Protein AF-A0A229UIJ4-F1 (afdb_monomer_lite)

Foldseek 3Di:
DDWDADPQQQKIWDWDADPVGIDIDIDGHPDDHDPDDPDPDDPPPPDD

Structure (mmCIF, N/CA/C/O backbone):
data_AF-A0A229UIJ4-F1
#
_entry.id   AF-A0A229UIJ4-F1
#
loop_
_atom_site.group_PDB
_atom_site.id
_atom_site.type_symbol
_atom_site.label_atom_id
_atom_site.label_alt_id
_atom_site.label_comp_id
_atom_site.label_asym_id
_atom_site.label_entity_id
_atom_site.label_seq_id
_atom_site.pdbx_PDB_ins_code
_atom_site.Cartn_x
_atom_site.Cartn_y
_atom_site.Cartn_z
_atom_site.occupancy
_atom_site.B_iso_or_equiv
_atom_site.auth_seq_id
_atom_site.auth_comp_id
_atom_site.auth_asym_id
_atom_site.auth_atom_id
_atom_site.pdbx_PDB_model_num
ATOM 1 N N . MET A 1 1 ? 3.752 -6.537 -6.990 1.00 87.62 1 MET A N 1
ATOM 2 C CA . MET A 1 1 ? 2.978 -5.503 -6.261 1.00 87.62 1 MET A CA 1
ATOM 3 C C . MET A 1 1 ? 3.440 -5.472 -4.811 1.00 87.62 1 MET A C 1
ATOM 5 O O . MET A 1 1 ? 3.676 -6.535 -4.256 1.00 87.62 1 MET A O 1
ATOM 9 N N . PHE A 1 2 ? 3.553 -4.292 -4.199 1.00 89.06 2 PHE A N 1
ATOM 10 C CA . PHE A 1 2 ? 3.911 -4.130 -2.786 1.00 89.06 2 PHE A CA 1
ATOM 11 C C . PHE A 1 2 ? 2.802 -3.406 -2.028 1.00 89.06 2 PHE A C 1
ATOM 13 O O . PHE A 1 2 ? 2.236 -2.438 -2.537 1.00 89.06 2 PHE A O 1
ATOM 20 N N . VAL A 1 3 ? 2.508 -3.849 -0.806 1.00 91.06 3 VAL A N 1
ATOM 21 C CA . VAL A 1 3 ? 1.484 -3.243 0.052 1.00 91.06 3 VAL A CA 1
ATOM 22 C C . VAL A 1 3 ? 2.128 -2.783 1.351 1.00 91.06 3 VAL A C 1
ATOM 24 O O . VAL A 1 3 ? 2.757 -3.567 2.057 1.00 91.06 3 VAL A O 1
ATOM 27 N N . PHE A 1 4 ? 1.950 -1.507 1.677 1.00 90.31 4 PHE A N 1
ATOM 28 C CA . PHE A 1 4 ? 2.506 -0.879 2.867 1.00 90.31 4 PHE A CA 1
ATOM 29 C C . PHE A 1 4 ? 1.383 -0.344 3.743 1.00 90.31 4 PHE A C 1
ATOM 31 O O . PHE A 1 4 ? 0.508 0.390 3.276 1.00 90.31 4 PHE A O 1
ATOM 38 N N . CYS A 1 5 ? 1.455 -0.649 5.032 1.00 91.69 5 CYS A N 1
ATOM 39 C CA . CYS A 1 5 ? 0.566 -0.105 6.046 1.00 91.69 5 CYS A CA 1
ATOM 40 C C . CYS A 1 5 ? 1.387 0.735 7.025 1.00 91.69 5 CYS A C 1
ATOM 42 O O . CYS A 1 5 ? 2.481 0.336 7.429 1.00 91.69 5 CYS A O 1
ATOM 44 N N . ASN A 1 6 ? 0.906 1.925 7.386 1.00 92.62 6 ASN A N 1
ATOM 45 C CA . ASN A 1 6 ? 1.626 2.750 8.356 1.00 92.62 6 ASN A CA 1
ATOM 46 C C . ASN A 1 6 ? 1.513 2.177 9.786 1.00 92.62 6 ASN A C 1
ATOM 48 O O . ASN A 1 6 ? 0.668 1.332 10.072 1.00 92.62 6 ASN A O 1
ATOM 52 N N . ARG A 1 7 ? 2.318 2.691 10.728 1.00 89.06 7 ARG A N 1
ATOM 53 C CA . ARG A 1 7 ? 2.337 2.203 12.124 1.00 89.06 7 ARG A CA 1
ATOM 54 C C . ARG A 1 7 ? 0.974 2.260 12.826 1.00 89.06 7 ARG A C 1
ATOM 56 O O . ARG A 1 7 ? 0.668 1.390 13.630 1.00 89.06 7 ARG A O 1
ATOM 63 N N . ARG A 1 8 ? 0.157 3.277 12.527 1.00 92.25 8 ARG A N 1
ATOM 64 C CA . ARG A 1 8 ? -1.201 3.430 13.083 1.00 92.25 8 ARG A CA 1
ATOM 65 C C . ARG A 1 8 ? -2.246 2.565 12.375 1.00 92.25 8 ARG A C 1
ATOM 67 O O . ARG A 1 8 ? -3.380 2.511 12.830 1.00 92.25 8 ARG A O 1
ATOM 74 N N . ARG A 1 9 ? -1.870 1.903 11.281 1.00 92.62 9 ARG A N 1
ATOM 75 C CA . ARG A 1 9 ? -2.730 1.102 10.410 1.00 92.62 9 ARG A CA 1
ATOM 76 C C . ARG A 1 9 ? -3.952 1.852 9.873 1.00 92.62 9 ARG A C 1
ATOM 78 O O . ARG A 1 9 ? -4.946 1.229 9.540 1.00 92.62 9 ARG A O 1
ATOM 85 N N . ASP A 1 10 ? -3.907 3.178 9.765 1.00 95.94 10 ASP A N 1
ATOM 86 C CA . ASP A 1 10 ? -4.997 4.008 9.219 1.00 95.94 10 ASP A CA 1
ATOM 87 C C . ASP A 1 10 ? -4.745 4.425 7.760 1.00 95.94 10 ASP A C 1
ATOM 89 O O . ASP A 1 10 ? -5.620 5.002 7.108 1.00 95.94 10 ASP A O 1
ATOM 93 N N . ARG A 1 11 ? -3.547 4.141 7.232 1.00 95.31 11 ARG A N 1
ATOM 94 C CA . ARG A 1 11 ? -3.139 4.473 5.861 1.00 95.31 11 ARG A CA 1
ATOM 95 C C . ARG A 1 11 ? -2.544 3.260 5.165 1.00 95.31 11 ARG A C 1
ATOM 97 O O . ARG A 1 11 ? -1.641 2.624 5.706 1.00 95.31 11 ARG A O 1
ATOM 104 N N . LEU A 1 12 ? -3.002 3.029 3.940 1.00 95.06 12 LEU A N 1
ATOM 105 C CA . LEU A 1 12 ? -2.551 1.966 3.055 1.00 95.06 12 LEU A CA 1
ATOM 106 C C . LEU A 1 12 ? -1.972 2.578 1.776 1.00 95.06 12 LEU A C 1
ATOM 108 O O . LEU A 1 12 ? -2.586 3.466 1.176 1.00 95.06 12 LEU A O 1
ATOM 112 N N . LYS A 1 13 ? -0.798 2.099 1.367 1.00 94.69 13 LYS A N 1
ATOM 113 C CA . LYS A 1 13 ? -0.190 2.381 0.063 1.00 94.69 13 LYS A CA 1
ATOM 114 C C . LYS A 1 13 ? -0.020 1.073 -0.692 1.00 94.69 13 LYS A C 1
ATOM 116 O O . LYS A 1 13 ? 0.509 0.122 -0.123 1.00 94.69 13 LYS A O 1
ATOM 121 N N . ILE A 1 14 ? -0.428 1.036 -1.954 1.00 94.81 14 ILE A N 1
ATOM 122 C CA . ILE A 1 14 ? -0.189 -0.105 -2.840 1.00 94.81 14 ILE A CA 1
ATOM 123 C C . ILE A 1 14 ? 0.623 0.393 -4.024 1.00 94.81 14 ILE A C 1
ATOM 125 O O . ILE A 1 14 ? 0.187 1.298 -4.731 1.00 94.81 14 ILE A O 1
ATOM 129 N N . LEU A 1 15 ? 1.796 -0.199 -4.213 1.00 94.44 15 LEU A N 1
ATOM 130 C CA . LEU A 1 15 ? 2.658 0.042 -5.358 1.00 94.44 15 LEU A CA 1
ATOM 131 C C . LEU A 1 15 ? 2.503 -1.116 -6.343 1.00 94.44 15 LEU A C 1
ATOM 133 O O . LEU A 1 15 ? 2.871 -2.258 -6.047 1.00 94.44 15 LEU A O 1
ATOM 137 N N . HIS A 1 16 ? 1.955 -0.816 -7.511 1.00 93.69 16 HIS A N 1
ATOM 138 C CA . HIS A 1 16 ? 1.755 -1.762 -8.600 1.00 93.69 16 HIS A CA 1
ATOM 139 C C . HIS A 1 16 ? 2.625 -1.333 -9.781 1.00 93.69 16 HIS A C 1
ATOM 141 O O . HIS A 1 16 ? 2.578 -0.171 -10.167 1.00 93.69 16 HIS A O 1
ATOM 147 N N . TRP A 1 17 ? 3.420 -2.248 -10.334 1.00 91.81 17 TRP A N 1
ATOM 148 C CA . TRP A 1 17 ? 4.231 -1.993 -11.526 1.00 91.81 17 TRP A CA 1
ATOM 149 C C . TRP A 1 17 ? 3.556 -2.622 -12.742 1.00 91.81 17 TRP A C 1
ATOM 151 O O . TRP A 1 17 ? 3.123 -3.767 -12.656 1.00 91.81 17 TRP A O 1
ATOM 161 N N . ASP A 1 18 ? 3.476 -1.870 -13.828 1.00 92.00 18 ASP A N 1
ATOM 162 C CA . ASP A 1 18 ? 2.937 -2.268 -15.125 1.00 92.00 18 ASP A CA 1
ATOM 163 C C . ASP A 1 18 ? 3.961 -1.920 -16.226 1.00 92.00 18 ASP A C 1
ATOM 165 O O . ASP A 1 18 ? 4.975 -1.265 -15.969 1.00 92.00 18 ASP A O 1
ATOM 169 N N . HIS A 1 19 ? 3.728 -2.348 -17.464 1.00 91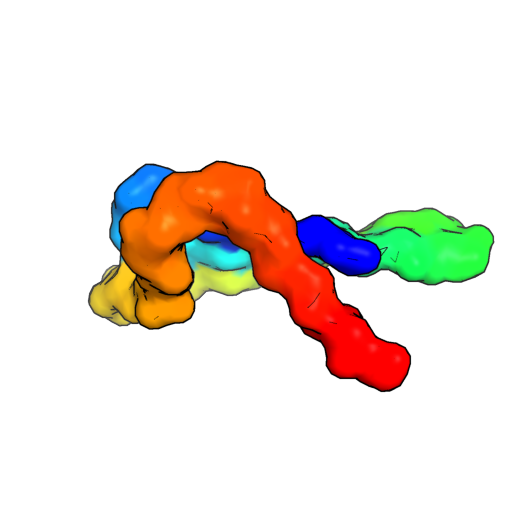.00 19 HIS A N 1
ATOM 170 C CA . HIS A 1 19 ? 4.649 -2.151 -18.586 1.00 91.00 19 HIS A CA 1
ATOM 171 C C . HIS A 1 19 ? 5.010 -0.678 -18.841 1.00 91.00 19 HIS A C 1
ATOM 173 O O . HIS A 1 19 ? 6.133 -0.390 -19.248 1.00 91.00 19 HIS A O 1
ATOM 179 N N . ALA A 1 20 ? 4.089 0.253 -18.579 1.00 91.56 20 ALA A N 1
ATOM 180 C CA . ALA A 1 20 ? 4.280 1.685 -18.817 1.00 91.56 20 ALA A CA 1
ATOM 181 C C . ALA A 1 20 ? 4.733 2.483 -17.574 1.00 91.56 20 ALA A C 1
ATOM 183 O O . ALA A 1 20 ? 4.888 3.701 -17.659 1.00 91.56 20 ALA A O 1
ATOM 184 N N . GLY A 1 21 ? 4.937 1.837 -16.418 1.00 92.88 21 GLY A N 1
ATOM 185 C CA . GLY A 1 21 ? 5.366 2.512 -15.190 1.00 92.88 21 GLY A CA 1
ATOM 186 C C . GLY A 1 21 ? 4.722 1.947 -13.929 1.00 92.88 21 GLY A C 1
ATOM 187 O O . GLY A 1 21 ? 4.460 0.753 -13.833 1.00 92.88 21 GLY A O 1
ATOM 188 N N . PHE A 1 22 ? 4.464 2.800 -12.934 1.00 94.25 22 PHE A N 1
ATOM 189 C CA . PHE A 1 22 ? 3.842 2.371 -11.682 1.00 94.25 22 PHE A CA 1
ATOM 190 C C . PHE A 1 22 ? 2.576 3.137 -11.336 1.00 94.25 22 PHE A C 1
ATOM 192 O O . PHE A 1 22 ? 2.451 4.340 -11.554 1.00 94.25 22 PHE A O 1
ATOM 199 N N . TRP A 1 23 ? 1.673 2.418 -10.683 1.00 95.19 23 TRP A N 1
ATOM 200 C CA . TRP A 1 23 ? 0.493 2.949 -10.034 1.00 95.19 23 TRP A CA 1
ATOM 201 C C . TRP A 1 23 ? 0.725 2.969 -8.527 1.00 95.19 23 TRP A C 1
ATOM 203 O O . TRP A 1 23 ? 1.141 1.970 -7.930 1.00 95.19 23 TRP A O 1
ATOM 213 N N . LEU A 1 24 ? 0.436 4.110 -7.903 1.00 95.38 24 LEU A N 1
ATOM 214 C CA . LEU A 1 24 ? 0.453 4.259 -6.453 1.00 95.38 24 LEU A CA 1
ATOM 215 C C . LEU A 1 24 ? -0.966 4.511 -5.947 1.00 95.38 24 LEU A C 1
ATOM 217 O O . LEU A 1 24 ? -1.473 5.631 -6.003 1.00 95.38 24 LEU A O 1
ATOM 221 N N . TYR A 1 25 ? -1.591 3.478 -5.392 1.00 95.25 25 TYR A N 1
ATOM 222 C CA . TYR A 1 25 ? -2.886 3.621 -4.735 1.00 95.25 25 TYR A CA 1
ATOM 223 C C . TYR A 1 25 ? -2.679 4.067 -3.291 1.00 95.25 25 TYR A C 1
ATOM 225 O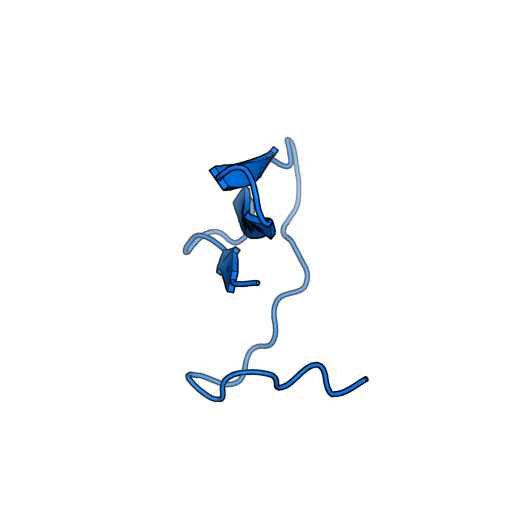 O . TYR A 1 25 ? -1.894 3.468 -2.552 1.00 95.25 25 TYR A O 1
ATOM 233 N N . TYR A 1 26 ? -3.408 5.100 -2.870 1.00 96.06 26 TYR A N 1
ATOM 234 C CA . TYR A 1 26 ? -3.352 5.624 -1.510 1.00 96.06 26 TYR A CA 1
ATOM 235 C C . TYR A 1 26 ? -4.746 5.695 -0.896 1.00 96.06 26 TYR A C 1
ATOM 237 O O . TYR A 1 26 ? -5.631 6.376 -1.411 1.00 96.06 26 TYR A O 1
ATOM 245 N N . ARG A 1 27 ? -4.935 5.020 0.241 1.00 95.38 27 ARG A N 1
ATOM 246 C CA . ARG A 1 27 ? -6.193 5.046 0.994 1.00 95.38 27 ARG A CA 1
ATOM 247 C C . ARG A 1 27 ? -5.936 5.420 2.445 1.00 95.38 27 ARG A C 1
ATOM 249 O O . ARG A 1 27 ? -5.094 4.822 3.111 1.00 95.38 27 ARG A O 1
ATOM 256 N N . ARG A 1 28 ? -6.709 6.384 2.948 1.00 95.88 28 ARG A N 1
ATOM 257 C CA . ARG A 1 28 ? -6.726 6.793 4.357 1.00 95.88 28 ARG A CA 1
ATOM 258 C C . ARG A 1 28 ? -8.107 6.548 4.946 1.00 95.88 28 ARG A C 1
ATOM 260 O O . ARG A 1 28 ? -9.106 6.980 4.375 1.00 95.88 28 ARG A O 1
ATOM 267 N N . LEU A 1 29 ? -8.160 5.903 6.103 1.00 95.50 29 LEU A N 1
ATOM 268 C CA . LEU A 1 29 ? -9.383 5.786 6.886 1.00 95.50 29 LEU A CA 1
ATOM 269 C C . LEU A 1 29 ? -9.550 7.039 7.747 1.00 95.50 29 LEU A C 1
ATOM 271 O O . LEU A 1 29 ? -8.605 7.501 8.386 1.00 95.50 29 LEU A O 1
ATOM 275 N N . LYS A 1 30 ? -10.758 7.611 7.757 1.00 92.69 30 LYS A N 1
ATOM 276 C CA . LYS A 1 30 ? -11.093 8.718 8.669 1.00 92.69 30 LYS A CA 1
ATOM 277 C C . LYS A 1 30 ? -11.267 8.227 10.112 1.00 92.69 30 LYS A C 1
ATOM 279 O O . LYS A 1 30 ? -11.011 8.983 11.040 1.00 92.69 30 LYS A O 1
ATOM 284 N N . ARG A 1 31 ? -11.686 6.970 10.292 1.00 94.69 31 ARG A N 1
ATOM 285 C CA . ARG A 1 31 ? -11.903 6.311 11.585 1.00 94.69 31 ARG A CA 1
ATOM 286 C C . ARG A 1 31 ? -11.618 4.813 11.448 1.00 94.69 31 ARG A C 1
ATOM 288 O O . ARG A 1 31 ? -11.952 4.227 10.422 1.00 94.69 31 ARG A O 1
ATOM 295 N N . GLY A 1 32 ? -11.038 4.217 12.489 1.00 93.69 32 GLY A N 1
ATOM 296 C CA . GLY A 1 32 ? -10.662 2.802 12.518 1.00 93.69 32 GLY A CA 1
ATOM 297 C C . GLY A 1 32 ? -9.296 2.514 11.892 1.00 93.69 32 GLY A C 1
ATOM 298 O O . GLY A 1 32 ? -8.563 3.427 11.510 1.00 93.69 32 GLY A O 1
ATOM 299 N N . THR A 1 33 ? -8.959 1.230 11.812 1.00 93.69 33 THR A N 1
ATOM 300 C CA . THR A 1 33 ? -7.689 0.728 11.282 1.00 93.69 33 THR A CA 1
ATOM 301 C C . THR A 1 33 ? -7.935 -0.399 10.283 1.00 93.69 33 THR A C 1
ATOM 303 O O . THR A 1 33 ? -8.946 -1.098 10.335 1.00 93.69 33 THR A O 1
ATOM 306 N N . PHE A 1 34 ? -7.006 -0.573 9.350 1.00 90.94 34 PHE A N 1
ATOM 307 C CA . PHE A 1 34 ? -6.960 -1.737 8.484 1.00 90.94 34 PHE A CA 1
ATOM 308 C C . PHE A 1 34 ? -6.599 -2.970 9.312 1.00 90.94 34 PHE A C 1
ATOM 310 O O . PHE A 1 34 ? -5.664 -2.941 10.121 1.00 90.94 34 PHE A O 1
ATOM 317 N N . GLN A 1 35 ? -7.314 -4.066 9.061 1.00 87.12 35 GLN A N 1
ATOM 318 C CA . GLN A 1 35 ? -6.920 -5.381 9.544 1.00 87.12 35 GLN A CA 1
ATOM 319 C C . GLN A 1 35 ? -5.635 -5.771 8.820 1.00 87.12 35 GLN A C 1
ATOM 321 O O . GLN A 1 35 ? -5.635 -6.055 7.625 1.00 87.12 35 GLN A O 1
ATOM 326 N N . TRP A 1 36 ? -4.523 -5.677 9.542 1.00 83.75 36 TRP A N 1
ATOM 327 C CA . TRP A 1 36 ? -3.194 -5.972 9.033 1.00 83.75 36 TRP A CA 1
ATOM 328 C C . TRP A 1 36 ? -2.636 -7.179 9.790 1.00 83.75 36 TRP A C 1
ATOM 330 O O . TRP A 1 36 ? -2.758 -7.203 11.022 1.00 83.75 36 TRP A O 1
ATOM 340 N N . PRO A 1 37 ? -2.017 -8.149 9.097 1.00 81.00 37 PRO A N 1
ATOM 341 C CA . PRO A 1 37 ? -1.481 -9.343 9.733 1.00 81.00 37 PRO A CA 1
ATOM 342 C C . PRO A 1 37 ? -0.499 -8.961 10.846 1.00 81.00 37 PRO A C 1
ATOM 344 O O . PRO A 1 37 ? 0.375 -8.113 10.666 1.00 81.00 37 PRO A O 1
ATOM 347 N N . ALA A 1 38 ? -0.684 -9.545 12.030 1.00 71.06 38 ALA A N 1
ATOM 348 C CA . ALA A 1 38 ? 0.101 -9.214 13.220 1.00 71.06 38 ALA A CA 1
ATOM 349 C C . ALA A 1 38 ? 1.446 -9.965 13.305 1.00 71.06 38 ALA A C 1
ATOM 351 O O . ALA A 1 38 ? 2.236 -9.682 1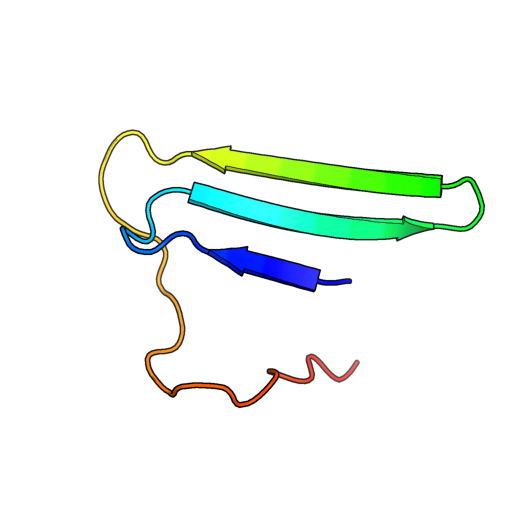4.200 1.00 71.06 38 ALA A O 1
ATOM 352 N N . GLY A 1 39 ? 1.731 -10.883 12.375 1.00 67.69 39 GLY A N 1
ATOM 353 C CA . GLY A 1 39 ? 2.999 -11.608 12.304 1.00 67.69 39 GLY A CA 1
ATOM 354 C C . GLY A 1 39 ? 4.054 -10.795 11.564 1.00 67.69 39 GLY A C 1
ATOM 355 O O . GLY A 1 39 ? 3.908 -10.524 10.374 1.00 67.69 39 GLY A O 1
ATOM 356 N N . GLY A 1 40 ? 5.098 -10.379 12.277 1.00 63.31 40 GLY A N 1
ATOM 357 C CA . GLY A 1 40 ? 6.210 -9.626 11.714 1.00 63.31 40 GLY A CA 1
ATOM 358 C C . GLY A 1 40 ? 6.852 -10.328 10.516 1.00 63.31 40 GLY A C 1
ATOM 359 O 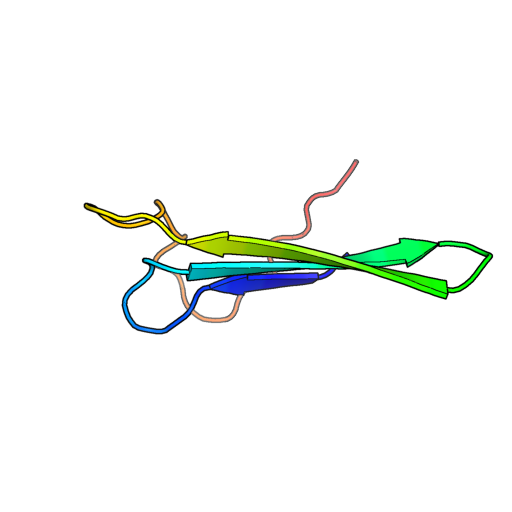O . GLY A 1 40 ? 7.125 -11.525 10.541 1.00 63.31 40 GLY A O 1
ATOM 360 N N . THR A 1 41 ? 7.123 -9.526 9.490 1.00 56.41 41 THR A N 1
ATOM 361 C CA . THR A 1 41 ? 8.199 -9.729 8.508 1.00 56.41 41 THR A CA 1
ATOM 362 C C . THR A 1 41 ? 8.062 -10.898 7.534 1.00 56.41 41 THR A C 1
ATOM 364 O O . THR A 1 41 ? 8.847 -10.955 6.595 1.00 56.41 41 THR A O 1
ATOM 367 N N . THR A 1 42 ? 7.067 -11.780 7.648 1.00 65.06 42 THR A N 1
ATOM 368 C CA . THR A 1 42 ? 6.825 -12.755 6.577 1.00 65.06 42 THR A CA 1
ATOM 369 C C . THR A 1 42 ? 6.158 -12.040 5.398 1.00 65.06 42 THR A C 1
ATOM 371 O O . THR A 1 42 ? 5.039 -11.536 5.543 1.00 65.06 42 THR A O 1
ATOM 374 N N . PRO A 1 43 ? 6.827 -11.910 4.234 1.00 65.69 43 PRO A N 1
ATOM 375 C CA . PRO A 1 43 ? 6.145 -11.435 3.044 1.00 65.69 43 PRO A CA 1
ATOM 376 C C . PRO A 1 43 ? 5.007 -12.411 2.759 1.00 65.69 43 PRO A C 1
ATOM 378 O O . PRO A 1 43 ? 5.232 -13.598 2.523 1.00 65.69 43 PRO A O 1
ATOM 381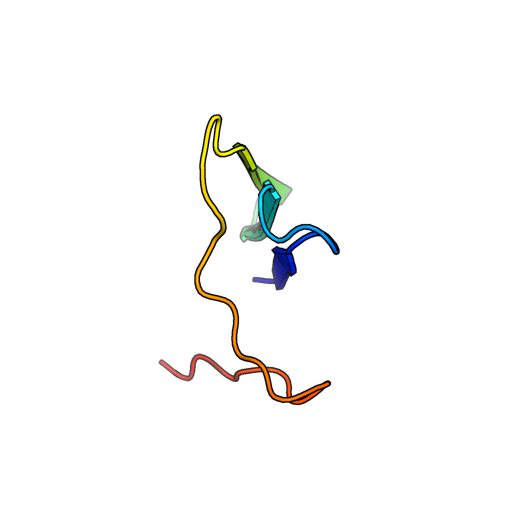 N N . LEU A 1 44 ? 3.773 -11.913 2.821 1.00 70.25 44 LEU A N 1
ATOM 382 C CA . LEU A 1 44 ? 2.615 -12.680 2.397 1.00 70.25 44 LEU A CA 1
ATOM 383 C C . LEU A 1 44 ? 2.712 -12.821 0.885 1.00 70.25 44 LEU A C 1
ATOM 385 O O . LEU A 1 44 ? 2.394 -11.895 0.138 1.00 70.25 44 LEU A O 1
ATOM 389 N N . CYS A 1 45 ? 3.218 -13.970 0.447 1.00 63.72 45 CYS A N 1
ATOM 390 C CA . CYS A 1 45 ? 3.134 -14.362 -0.943 1.00 63.72 45 CYS A CA 1
ATOM 391 C C . CYS A 1 45 ? 1.652 -14.580 -1.249 1.00 63.72 45 CYS A C 1
ATOM 393 O O . CYS A 1 45 ? 1.061 -15.579 -0.846 1.00 63.72 45 CYS A O 1
ATOM 395 N N . LEU A 1 46 ? 1.033 -13.607 -1.916 1.00 61.28 46 LEU A N 1
ATOM 396 C CA . LEU A 1 46 ? -0.234 -13.818 -2.599 1.00 61.28 46 LEU A CA 1
ATOM 397 C C . LEU A 1 46 ? 0.101 -14.615 -3.863 1.00 61.28 46 LEU A C 1
ATOM 399 O O . LEU A 1 46 ? 0.257 -14.034 -4.934 1.00 61.28 46 LEU A O 1
ATOM 403 N N . SER A 1 47 ? 0.330 -15.921 -3.720 1.00 53.66 47 SER A N 1
ATOM 404 C CA . SER A 1 47 ? 0.418 -16.814 -4.872 1.00 53.66 47 SER A CA 1
ATOM 405 C C . SER A 1 47 ? -0.941 -16.810 -5.571 1.00 53.66 47 SER A C 1
ATOM 407 O O . SER A 1 47 ? -1.949 -17.136 -4.936 1.00 53.66 47 SER A O 1
ATOM 409 N N . GLN A 1 48 ? -0.962 -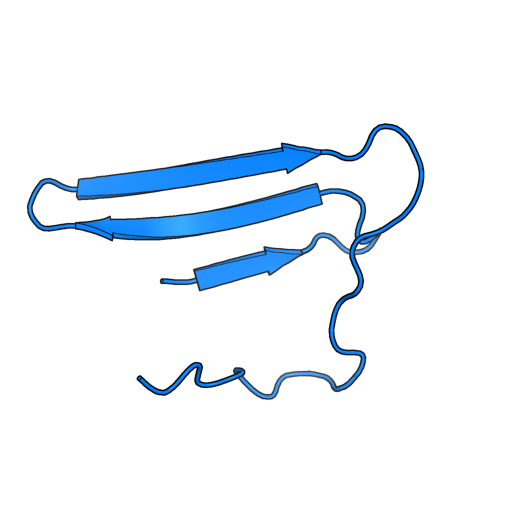16.402 -6.840 1.00 49.03 48 GLN A N 1
ATOM 410 C CA . GLN A 1 48 ? -1.990 -16.835 -7.786 1.00 49.03 48 GLN A CA 1
ATOM 411 C C . GLN A 1 48 ? -1.562 -18.158 -8.408 1.00 49.03 48 GLN A C 1
ATOM 413 O O . GLN A 1 48 ? -0.336 -18.333 -8.595 1.00 49.03 48 GLN A O 1
#

Sequence (48 aa):
MFVFCNRRRDRLKILHWDHAGFWLYYRRLKRGTFQWPAGGTTPLCLSQ

pLDDT: mean 85.56, std 13.31, range [49.03, 96.06]

Radius of gyration: 12.33 Å; chains: 1; bounding box: 20×26×32 Å

Organism: NCBI:txid554312

Secondary structure (DSSP, 8-state):
-EEEE-TTS-EEEEEEEETTEEEEEEEE-SSS------SSS-------

InterPro domains:
  IPR008878 Transposase IS66, Orf2 [NF033819] (1-42)
  IPR008878 Transposase IS66, Orf2 [PF05717] (1-41)
  IPR008878 Transposase IS66, Orf2 [PTHR36455] (1-38)